Protein AF-A0A3D3ZPS5-F1 (afdb_monomer_lite)

Sequence (98 aa):
MSHSTDYMITCPCGMVFHSKIYEYVNTRQDPQLRYTVLAGLLNISTCPNCGRRAAHPRHFIYSDPEHSLLVYVDPSSDISEEARQLTLDKLRSVHQEV

Foldseek 3Di:
DWDWDWDWDQDPVRDTDIDTATAEAECVVVVVVVVCVVVVNHQWDARPPPRDIDHDQDWHWYDDVVVPDIDTDGSDPPQPPVNVVVVVVVVVVVVPPD

Radius of gyration: 16.36 Å; chains: 1; bounding box: 35×20×46 Å

Secondary structure (DSSP, 8-state):
--EEEEEEEE-TTS-EEEEEEEEEEETTT-THHHHHHHTT-TTEEE-TTT--EEE----EEEEETTTTEEEEE---S---HHHHHHHHHHHHHHHS--

Structure (mmCIF, N/CA/C/O backbone):
data_AF-A0A3D3ZPS5-F1
#
_entry.id   AF-A0A3D3ZPS5-F1
#
loop_
_atom_site.group_PDB
_atom_site.id
_atom_site.type_symbol
_atom_site.label_atom_id
_atom_site.label_alt_id
_atom_site.label_comp_id
_atom_site.label_asym_id
_atom_site.label_entity_id
_atom_site.label_seq_id
_atom_site.pdbx_PDB_ins_code
_atom_site.Cartn_x
_atom_site.Cartn_y
_atom_site.Cartn_z
_atom_site.occupancy
_atom_site.B_iso_or_equiv
_atom_site.auth_seq_id
_atom_site.auth_comp_id
_atom_site.auth_asym_id
_atom_site.auth_atom_id
_atom_site.pdbx_PDB_model_num
ATOM 1 N N . MET A 1 1 ? -11.935 9.752 -1.924 1.00 89.62 1 MET A N 1
ATOM 2 C CA . MET A 1 1 ? -11.407 8.728 -2.842 1.00 89.62 1 MET A CA 1
ATOM 3 C C . MET A 1 1 ? -10.069 8.305 -2.278 1.00 89.62 1 MET A C 1
ATOM 5 O O . MET A 1 1 ? -9.511 9.067 -1.490 1.00 89.62 1 MET A O 1
ATOM 9 N N . SER A 1 2 ? -9.575 7.119 -2.602 1.00 96.38 2 SER A N 1
ATOM 10 C CA . SER A 1 2 ? -8.223 6.713 -2.214 1.00 96.38 2 SER A CA 1
ATOM 11 C C . SER A 1 2 ? -7.186 7.650 -2.840 1.00 96.38 2 SER A C 1
ATOM 13 O O . SER A 1 2 ? -7.401 8.176 -3.934 1.00 96.38 2 SER A O 1
ATOM 15 N N . HIS A 1 3 ? -6.080 7.882 -2.135 1.00 97.25 3 HIS A N 1
ATOM 16 C CA . HIS A 1 3 ? -4.977 8.711 -2.612 1.00 97.25 3 HIS A CA 1
ATOM 17 C C . HIS A 1 3 ? -3.797 7.830 -3.002 1.00 97.25 3 HIS A C 1
ATOM 19 O O . HIS A 1 3 ? -3.350 6.981 -2.222 1.00 97.25 3 HIS A O 1
ATOM 25 N N . SER A 1 4 ? -3.285 8.061 -4.205 1.00 97.00 4 SER A N 1
ATOM 26 C CA . SER A 1 4 ? -2.108 7.386 -4.728 1.00 97.00 4 SER A CA 1
ATOM 27 C C . SER A 1 4 ? -1.280 8.336 -5.569 1.00 97.00 4 SER A C 1
ATOM 29 O O . SER A 1 4 ? -1.842 9.120 -6.334 1.00 97.00 4 SER A O 1
ATOM 31 N N . THR A 1 5 ? 0.030 8.157 -5.519 1.00 97.06 5 THR A N 1
ATOM 32 C CA . THR A 1 5 ? 0.980 8.801 -6.421 1.00 97.06 5 THR A CA 1
ATOM 33 C C . THR A 1 5 ? 1.431 7.784 -7.465 1.00 97.06 5 THR A C 1
ATOM 35 O O . THR A 1 5 ? 1.642 6.610 -7.148 1.00 97.06 5 THR A O 1
ATOM 38 N N . ASP A 1 6 ? 1.545 8.209 -8.721 1.00 97.25 6 ASP A N 1
ATOM 39 C CA . ASP A 1 6 ? 2.092 7.368 -9.782 1.00 97.25 6 ASP A CA 1
ATOM 40 C C . ASP A 1 6 ? 3.620 7.479 -9.805 1.00 97.25 6 ASP A C 1
ATOM 42 O O . ASP A 1 6 ? 4.170 8.579 -9.873 1.00 97.25 6 ASP A O 1
ATOM 46 N N . TYR A 1 7 ? 4.305 6.341 -9.724 1.00 95.88 7 TYR A N 1
ATOM 47 C CA . TYR A 1 7 ? 5.761 6.269 -9.701 1.00 95.88 7 TYR A CA 1
ATOM 48 C C . TYR A 1 7 ? 6.285 5.564 -10.943 1.00 95.88 7 TYR A C 1
ATOM 50 O O . TYR A 1 7 ? 5.811 4.492 -11.317 1.00 95.88 7 TYR A O 1
ATOM 58 N N . MET A 1 8 ? 7.337 6.132 -11.528 1.00 97.62 8 MET A N 1
ATOM 59 C CA . MET A 1 8 ? 8.131 5.461 -12.548 1.00 97.62 8 MET A CA 1
ATOM 60 C C . MET A 1 8 ? 9.112 4.494 -11.873 1.00 97.62 8 MET A C 1
ATOM 62 O O . MET A 1 8 ? 9.955 4.902 -11.073 1.00 97.62 8 MET A O 1
ATOM 66 N N . ILE A 1 9 ? 8.996 3.208 -12.193 1.00 96.56 9 ILE A N 1
ATOM 67 C CA . ILE A 1 9 ? 9.787 2.118 -11.624 1.00 96.56 9 ILE A CA 1
ATOM 68 C C . ILE A 1 9 ? 10.680 1.529 -12.705 1.00 96.56 9 ILE A C 1
ATOM 70 O O . ILE A 1 9 ? 10.207 1.149 -13.775 1.00 96.56 9 ILE A O 1
ATOM 74 N N . THR A 1 10 ? 11.959 1.362 -12.378 1.00 97.69 10 THR A N 1
ATOM 75 C CA . THR A 1 10 ? 12.910 0.613 -13.202 1.00 97.69 10 THR A CA 1
ATOM 76 C C . THR A 1 10 ? 13.091 -0.787 -12.629 1.00 97.69 10 THR A C 1
ATOM 78 O O . THR A 1 10 ? 13.588 -0.968 -11.517 1.00 97.69 10 THR A O 1
ATOM 81 N N . CYS A 1 11 ? 12.687 -1.803 -13.388 1.00 97.75 11 CYS A N 1
ATOM 82 C CA . CYS A 1 11 ? 12.929 -3.196 -13.038 1.00 97.75 11 CYS A CA 1
ATOM 83 C C . CYS A 1 11 ? 14.405 -3.565 -13.273 1.00 97.75 11 CYS A C 1
ATOM 85 O O . CYS A 1 11 ? 14.972 -3.131 -14.275 1.00 97.75 11 CYS A O 1
ATOM 87 N N . PRO A 1 12 ? 15.008 -4.471 -12.478 1.00 97.56 12 PRO A N 1
ATOM 88 C CA . PRO A 1 12 ? 16.342 -5.011 -12.761 1.00 97.56 12 PRO A CA 1
ATOM 89 C C . PRO A 1 12 ? 16.518 -5.665 -14.144 1.00 97.56 12 PRO A C 1
ATOM 91 O O . PRO A 1 12 ? 17.644 -5.831 -14.592 1.00 97.56 12 PRO A O 1
ATOM 94 N N . CYS A 1 13 ? 15.431 -6.034 -14.839 1.00 97.75 13 CYS A N 1
ATOM 95 C CA . CYS A 1 13 ? 15.498 -6.511 -16.228 1.00 97.75 13 CYS A CA 1
ATOM 96 C C . CYS A 1 13 ? 15.618 -5.387 -17.278 1.00 97.75 13 CYS A C 1
ATOM 98 O O . CYS A 1 13 ? 15.644 -5.678 -18.469 1.00 97.75 13 CYS A O 1
ATOM 100 N N . GLY A 1 14 ? 15.636 -4.118 -16.855 1.00 97.62 14 GLY A N 1
ATOM 101 C CA . GLY A 1 14 ? 15.712 -2.934 -17.716 1.00 97.62 14 GLY A CA 1
ATOM 102 C C . GLY A 1 14 ? 14.361 -2.313 -18.084 1.00 97.62 14 GLY A C 1
ATOM 103 O O . GLY A 1 14 ? 14.331 -1.175 -18.540 1.00 97.62 14 GLY A O 1
ATOM 104 N N . MET A 1 15 ? 13.237 -3.006 -17.859 1.00 98.12 15 MET A N 1
ATOM 105 C CA . MET A 1 15 ? 11.904 -2.456 -18.144 1.00 98.12 15 MET A CA 1
ATOM 106 C C . MET A 1 15 ? 11.571 -1.289 -17.208 1.00 98.12 15 MET A C 1
ATOM 108 O O . MET A 1 15 ? 11.612 -1.451 -15.986 1.00 98.12 15 MET A O 1
ATOM 112 N N . VAL A 1 16 ? 11.164 -0.159 -17.785 1.00 98.06 16 VAL A N 1
ATOM 113 C CA . VAL A 1 16 ? 10.648 1.011 -17.063 1.00 98.06 16 VAL A CA 1
ATOM 114 C C . VAL A 1 16 ? 9.132 1.056 -17.220 1.00 98.06 16 VAL A C 1
ATOM 116 O O . VAL A 1 16 ? 8.618 0.913 -18.328 1.00 98.06 16 VAL A O 1
ATOM 119 N N . PHE A 1 17 ? 8.403 1.206 -16.118 1.00 97.88 17 PHE A N 1
ATOM 120 C CA . PHE A 1 17 ? 6.941 1.214 -16.129 1.00 97.88 17 PHE A CA 1
ATOM 121 C C . PHE A 1 17 ? 6.371 2.039 -14.974 1.00 97.88 17 PHE A C 1
ATOM 123 O O . PHE A 1 17 ? 7.051 2.297 -13.985 1.00 97.88 17 PHE A O 1
ATOM 130 N N . HIS A 1 18 ? 5.112 2.447 -15.112 1.00 97.56 18 HIS A N 1
ATOM 131 C CA . HIS A 1 18 ? 4.383 3.211 -14.103 1.00 97.56 18 HIS A CA 1
ATOM 132 C C . HIS A 1 18 ? 3.634 2.289 -13.137 1.00 97.56 18 HIS A C 1
ATOM 134 O O . HIS A 1 18 ? 3.097 1.254 -13.544 1.00 97.56 18 HIS A O 1
ATOM 140 N N . SER A 1 19 ? 3.590 2.657 -11.858 1.00 96.69 19 SER A N 1
ATOM 141 C CA . SER A 1 19 ? 2.815 1.960 -10.833 1.00 96.69 19 SER A CA 1
ATOM 142 C C . SER A 1 19 ? 2.246 2.947 -9.826 1.00 96.69 19 SER A C 1
ATOM 144 O O . SER A 1 19 ? 2.967 3.769 -9.259 1.00 96.69 19 SER A O 1
ATOM 146 N N . L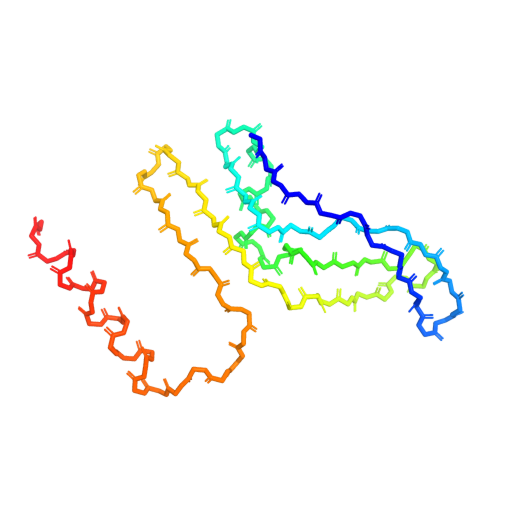YS A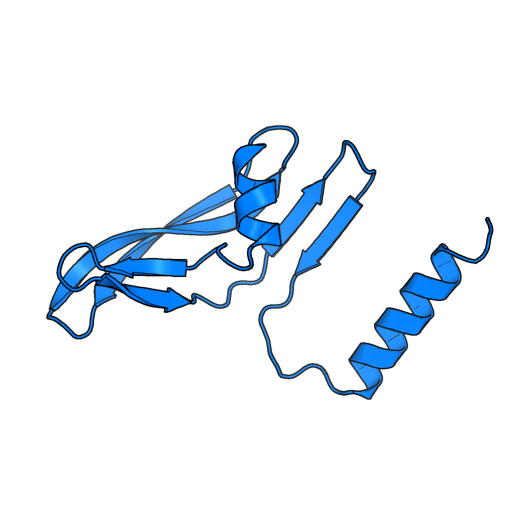 1 20 ? 0.961 2.775 -9.512 1.00 96.19 20 LYS A N 1
ATOM 147 C CA . LYS A 1 20 ? 0.299 3.511 -8.435 1.00 96.19 20 LYS A CA 1
ATOM 148 C C . LYS A 1 20 ? 0.769 3.003 -7.082 1.00 96.19 20 LYS A C 1
ATOM 150 O O . LYS A 1 20 ? 0.736 1.799 -6.828 1.00 96.19 20 LYS A O 1
ATOM 155 N N . ILE A 1 21 ? 1.151 3.932 -6.220 1.00 96.44 21 ILE A N 1
ATOM 156 C CA . ILE A 1 21 ? 1.531 3.676 -4.837 1.00 96.44 21 ILE A CA 1
ATOM 157 C C . ILE A 1 21 ? 0.601 4.489 -3.940 1.00 96.44 21 ILE A C 1
ATOM 159 O O . ILE A 1 21 ? 0.493 5.706 -4.079 1.00 96.44 21 ILE A O 1
ATOM 163 N N . TYR A 1 22 ? -0.117 3.799 -3.065 1.00 97.38 22 TYR A N 1
ATOM 164 C CA . TYR A 1 22 ? -1.179 4.333 -2.226 1.00 97.38 22 TYR A CA 1
ATOM 165 C C . TYR A 1 22 ? -0.647 4.812 -0.877 1.00 97.38 22 TYR A C 1
ATOM 167 O O . TYR A 1 22 ? 0.115 4.104 -0.217 1.00 97.38 22 TYR A O 1
ATOM 175 N N . GLU A 1 23 ? -1.124 5.983 -0.463 1.00 96.06 23 GLU A N 1
ATOM 176 C CA . GLU A 1 23 ? -0.869 6.611 0.846 1.00 96.06 23 GLU A CA 1
ATOM 177 C C . GLU A 1 23 ? -2.161 6.714 1.674 1.00 96.06 23 GLU A C 1
ATOM 179 O O . GLU A 1 23 ? -2.133 6.847 2.896 1.00 96.06 23 GLU A O 1
ATOM 184 N N . TYR A 1 24 ? -3.317 6.610 1.016 1.00 97.44 24 TYR A N 1
ATOM 185 C CA . TYR A 1 24 ? -4.619 6.534 1.663 1.00 97.44 24 TYR A CA 1
ATOM 186 C C . TYR A 1 24 ? -5.533 5.586 0.894 1.00 97.44 24 TYR A C 1
ATOM 188 O O . TYR A 1 24 ? -5.709 5.727 -0.316 1.00 97.44 24 TYR A O 1
ATOM 196 N N . VAL A 1 25 ? -6.149 4.650 1.607 1.00 97.62 25 VAL A N 1
ATOM 197 C CA . VAL A 1 25 ? -7.163 3.735 1.086 1.00 97.62 25 VAL A CA 1
ATOM 198 C C . VAL A 1 25 ? -8.491 4.059 1.753 1.00 97.62 25 VAL A C 1
ATOM 200 O O . VAL A 1 25 ? -8.592 4.063 2.977 1.00 97.62 25 VAL A O 1
ATOM 203 N N . ASN A 1 26 ? -9.520 4.306 0.948 1.00 97.44 26 ASN A N 1
ATOM 204 C CA . ASN A 1 26 ? -10.891 4.483 1.410 1.00 97.44 26 ASN A CA 1
ATOM 205 C C . ASN A 1 26 ? -11.763 3.381 0.810 1.00 97.44 26 ASN A C 1
ATOM 207 O O . ASN A 1 26 ? -12.141 3.462 -0.357 1.00 97.44 26 ASN A O 1
ATOM 211 N N . THR A 1 27 ? -12.113 2.364 1.595 1.00 96.88 27 THR A N 1
ATOM 212 C CA . THR A 1 27 ? -12.842 1.196 1.069 1.00 96.88 27 THR A CA 1
ATOM 213 C C . THR A 1 27 ? -14.295 1.491 0.718 1.00 96.88 27 THR A C 1
ATOM 215 O O . THR A 1 27 ? -14.873 0.783 -0.101 1.00 96.88 27 THR A O 1
ATOM 218 N N . ARG A 1 28 ? -14.888 2.559 1.267 1.00 96.38 28 ARG A N 1
ATOM 219 C CA . ARG A 1 28 ? -16.234 2.996 0.869 1.00 96.38 28 ARG A CA 1
ATOM 220 C C . ARG A 1 28 ? -16.243 3.518 -0.568 1.00 96.38 28 ARG A C 1
ATOM 222 O O . ARG A 1 28 ? -17.223 3.321 -1.276 1.00 96.38 28 ARG A O 1
ATOM 229 N N . GLN A 1 29 ? -15.183 4.211 -0.981 1.00 97.06 29 GLN A N 1
ATOM 230 C CA . GLN A 1 29 ? -15.084 4.790 -2.325 1.00 97.06 29 GLN A CA 1
ATOM 231 C C . GLN A 1 29 ? -14.400 3.851 -3.320 1.00 97.06 29 GLN A C 1
ATOM 233 O O . GLN A 1 29 ? -14.786 3.823 -4.483 1.00 97.06 29 GLN A O 1
ATOM 238 N N . ASP A 1 30 ? -13.446 3.040 -2.856 1.00 97.44 30 ASP A N 1
ATOM 239 C CA . ASP A 1 30 ? -12.691 2.089 -3.672 1.00 97.44 30 ASP A CA 1
ATOM 240 C C . ASP A 1 30 ? -12.734 0.674 -3.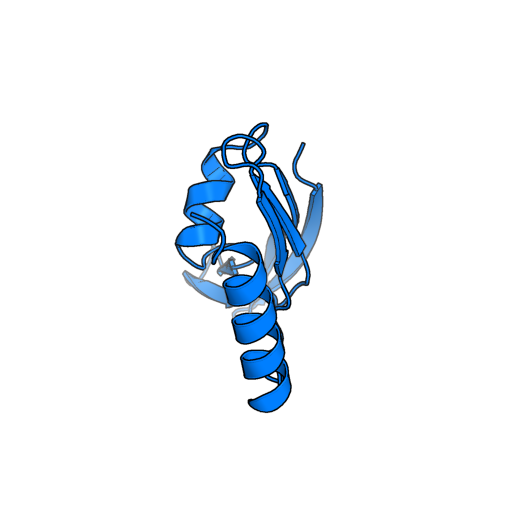049 1.00 97.44 30 ASP A C 1
ATOM 242 O O . ASP A 1 30 ? -11.727 0.193 -2.516 1.00 97.44 30 ASP A O 1
ATOM 246 N N . PRO A 1 31 ? -13.879 -0.039 -3.109 1.00 95.12 31 PRO A N 1
ATOM 247 C CA . PRO A 1 31 ? -14.071 -1.306 -2.389 1.00 95.12 31 PRO A CA 1
ATOM 248 C C . PRO A 1 31 ? -13.085 -2.408 -2.778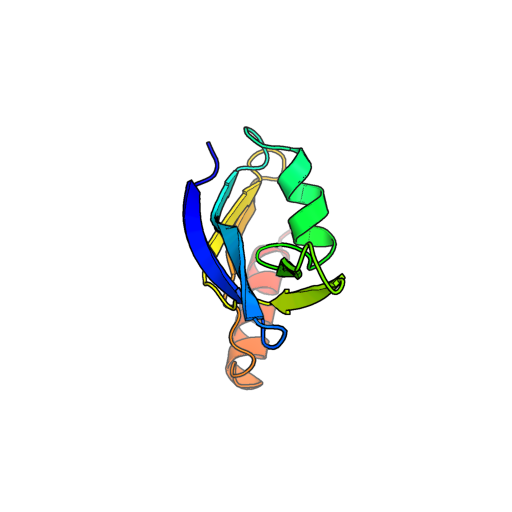 1.00 95.12 31 PRO A C 1
ATOM 250 O O . PRO A 1 31 ? -12.729 -3.249 -1.957 1.00 95.12 31 PRO A O 1
ATOM 253 N N . GLN A 1 32 ? -12.595 -2.390 -4.019 1.00 95.00 32 GLN A N 1
ATOM 254 C CA . GLN A 1 32 ? -11.625 -3.374 -4.508 1.00 95.00 32 GLN A CA 1
ATOM 255 C C . GLN A 1 32 ? -10.297 -3.313 -3.741 1.00 95.00 32 GLN A C 1
ATOM 257 O O . GLN A 1 32 ? -9.643 -4.338 -3.551 1.00 95.00 32 GLN A O 1
ATOM 262 N N . LEU A 1 33 ? -9.916 -2.134 -3.233 1.00 95.94 33 LEU A N 1
ATOM 263 C CA . LEU A 1 33 ? -8.680 -1.973 -2.470 1.00 95.94 33 LEU A CA 1
ATOM 264 C C . LEU A 1 33 ? -8.738 -2.654 -1.099 1.00 95.94 33 LEU A C 1
ATOM 266 O O . LEU A 1 33 ? -7.683 -2.995 -0.571 1.00 95.94 33 LEU A O 1
ATOM 270 N N . ARG A 1 34 ? -9.933 -2.933 -0.554 1.00 94.12 34 ARG A N 1
ATOM 271 C CA . ARG A 1 34 ? -10.090 -3.741 0.667 1.00 94.12 34 ARG A CA 1
ATOM 272 C C . ARG A 1 34 ? -9.433 -5.106 0.497 1.00 94.12 34 ARG A C 1
ATOM 274 O O . ARG A 1 34 ? -8.584 -5.487 1.296 1.00 94.12 34 ARG A O 1
ATOM 281 N N . TYR A 1 35 ? -9.783 -5.819 -0.571 1.00 93.31 35 TYR A N 1
ATOM 282 C CA . TYR A 1 35 ? -9.237 -7.149 -0.840 1.00 93.31 35 TYR A CA 1
ATOM 283 C C . TYR A 1 35 ? -7.733 -7.097 -1.120 1.00 93.31 35 TYR A C 1
ATOM 285 O O . TYR A 1 35 ? -6.992 -7.943 -0.629 1.00 93.31 35 TYR A O 1
ATOM 293 N N . THR A 1 36 ? -7.264 -6.067 -1.829 1.00 93.88 36 THR A N 1
ATOM 294 C CA . THR A 1 36 ? -5.833 -5.853 -2.092 1.00 93.88 36 THR A CA 1
ATOM 295 C C . THR A 1 36 ? -5.028 -5.638 -0.807 1.00 93.88 36 THR A C 1
ATOM 297 O O . THR A 1 36 ? -3.949 -6.213 -0.660 1.00 93.88 36 THR A O 1
ATOM 300 N N . VAL A 1 37 ? -5.549 -4.844 0.135 1.00 92.75 37 VAL A N 1
ATOM 301 C CA . VAL A 1 37 ? -4.927 -4.625 1.451 1.00 92.75 37 VAL A CA 1
ATOM 302 C C . VAL A 1 37 ? -4.904 -5.921 2.256 1.00 92.75 37 VAL A C 1
ATOM 304 O O . VAL A 1 37 ? -3.842 -6.325 2.719 1.00 92.75 37 VAL A O 1
ATOM 307 N N . LEU A 1 38 ? -6.046 -6.606 2.372 1.00 88.88 38 LEU A N 1
ATOM 308 C CA . LEU A 1 38 ? -6.167 -7.838 3.161 1.00 88.88 38 LEU A CA 1
ATOM 309 C C . LEU A 1 38 ? -5.317 -8.991 2.609 1.00 88.88 38 LEU A C 1
ATOM 311 O O . LEU A 1 38 ? -4.831 -9.816 3.376 1.00 88.88 38 LEU A O 1
ATOM 315 N N . ALA A 1 39 ? -5.097 -9.033 1.295 1.00 90.44 39 ALA A N 1
ATOM 316 C CA . ALA A 1 39 ? -4.213 -10.005 0.660 1.00 90.44 39 ALA A CA 1
ATOM 317 C C . ALA A 1 39 ? -2.714 -9.673 0.819 1.00 90.44 39 ALA A C 1
ATOM 319 O O . ALA A 1 39 ? -1.871 -10.428 0.334 1.00 90.44 39 ALA A O 1
ATOM 320 N N . GLY A 1 40 ? -2.361 -8.538 1.438 1.00 88.81 40 GLY A N 1
ATOM 321 C CA . GLY A 1 40 ? -0.975 -8.070 1.533 1.00 88.81 40 GLY A CA 1
ATOM 322 C C . GLY A 1 40 ? -0.382 -7.680 0.176 1.00 88.81 40 GLY A C 1
ATOM 323 O O . GLY A 1 40 ? 0.822 -7.803 -0.033 1.00 88.81 40 GLY A O 1
ATOM 324 N N . LEU A 1 41 ? -1.227 -7.265 -0.774 1.00 92.19 41 LEU A N 1
ATOM 325 C CA . LEU A 1 41 ? -0.837 -6.955 -2.153 1.00 92.19 41 LEU A CA 1
ATOM 326 C C . LEU A 1 41 ? -0.800 -5.454 -2.459 1.00 92.19 41 LEU A C 1
ATOM 328 O O . LEU A 1 41 ? -0.409 -5.068 -3.563 1.00 92.19 41 LEU A O 1
ATOM 332 N N . LEU A 1 42 ? -1.196 -4.602 -1.509 1.00 94.69 42 LEU A N 1
ATOM 333 C CA . LEU A 1 42 ? -1.118 -3.155 -1.688 1.00 94.69 42 LEU A CA 1
ATOM 334 C C . LEU A 1 42 ? 0.344 -2.730 -1.869 1.00 94.69 42 LEU A C 1
ATOM 336 O O . LEU A 1 42 ? 1.240 -3.252 -1.210 1.00 94.69 42 LEU A O 1
ATOM 340 N N . ASN A 1 43 ? 0.575 -1.768 -2.764 1.00 95.62 43 ASN A N 1
ATOM 341 C CA . ASN A 1 43 ? 1.902 -1.223 -3.049 1.00 95.62 43 ASN A CA 1
ATOM 342 C C . ASN A 1 43 ? 2.910 -2.291 -3.510 1.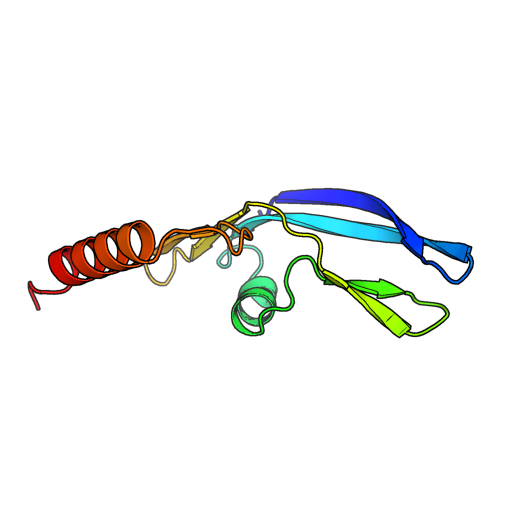00 95.62 43 ASN A C 1
ATOM 344 O O . ASN A 1 43 ? 4.116 -2.141 -3.326 1.00 95.62 43 ASN A O 1
ATOM 348 N N . ILE A 1 44 ? 2.426 -3.353 -4.165 1.00 95.38 44 ILE A N 1
ATOM 349 C CA . ILE A 1 44 ? 3.259 -4.308 -4.898 1.00 95.38 44 ILE A CA 1
ATOM 350 C C . ILE A 1 44 ? 3.166 -4.014 -6.391 1.00 95.38 44 ILE A C 1
ATOM 352 O O . ILE A 1 44 ? 2.117 -4.161 -7.014 1.00 95.38 44 ILE A O 1
ATOM 356 N N . SER A 1 45 ? 4.300 -3.662 -6.985 1.00 95.94 45 SER A N 1
ATOM 357 C CA . SER A 1 45 ? 4.431 -3.548 -8.437 1.00 95.94 45 SER A CA 1
ATOM 358 C C . SER A 1 45 ? 4.802 -4.898 -9.053 1.00 95.94 45 SER A C 1
ATOM 360 O O . SER A 1 45 ? 5.579 -5.653 -8.463 1.00 95.94 45 SER A O 1
ATOM 362 N N . THR A 1 46 ? 4.282 -5.190 -10.246 1.00 97.00 46 THR A N 1
ATOM 363 C CA . THR A 1 46 ? 4.660 -6.371 -11.038 1.00 97.00 46 THR A CA 1
ATOM 364 C C . THR A 1 46 ? 5.204 -5.907 -12.378 1.00 97.00 46 THR A C 1
ATOM 366 O O . THR A 1 46 ? 4.521 -5.195 -13.109 1.00 97.00 46 THR A O 1
ATOM 369 N N . CYS A 1 47 ? 6.436 -6.294 -12.704 1.00 97.81 47 CYS A N 1
ATOM 370 C CA . CYS A 1 47 ? 7.042 -5.940 -13.979 1.00 97.81 47 CYS A CA 1
ATOM 371 C C . CYS A 1 47 ? 6.274 -6.608 -15.133 1.00 97.81 47 CYS A C 1
ATOM 373 O O . CYS A 1 47 ? 6.185 -7.838 -15.148 1.00 97.81 47 CYS A O 1
ATOM 375 N N . PRO A 1 48 ? 5.792 -5.846 -16.131 1.00 97.69 48 PRO A N 1
ATOM 376 C CA . PRO A 1 48 ? 5.034 -6.410 -17.250 1.00 97.69 48 PRO A CA 1
ATOM 377 C C . PRO A 1 48 ? 5.898 -7.247 -18.205 1.00 97.69 48 PRO A C 1
ATOM 379 O O . PRO A 1 48 ? 5.362 -8.035 -18.972 1.00 97.69 48 PRO A O 1
ATOM 382 N N . ASN A 1 49 ? 7.226 -7.090 -18.161 1.00 98.06 49 ASN A N 1
ATOM 383 C CA . ASN A 1 49 ? 8.149 -7.809 -19.038 1.00 98.06 49 ASN A CA 1
ATOM 384 C C . ASN A 1 49 ? 8.578 -9.171 -18.466 1.00 98.06 49 ASN A C 1
ATOM 386 O O . ASN A 1 49 ? 8.548 -10.176 -19.163 1.00 98.06 49 ASN A O 1
ATOM 390 N N . CYS A 1 50 ? 8.992 -9.220 -17.195 1.00 97.88 50 CYS A N 1
ATOM 391 C CA . CYS A 1 50 ? 9.566 -10.435 -16.595 1.00 97.88 50 CYS A CA 1
ATOM 392 C C . CYS A 1 50 ? 8.761 -11.007 -15.419 1.00 97.88 50 CYS A C 1
ATOM 394 O O . CYS A 1 50 ? 9.194 -11.976 -14.801 1.00 97.88 50 CYS A O 1
ATOM 396 N N . GLY A 1 51 ? 7.635 -10.389 -15.048 1.00 97.62 51 GLY A N 1
ATOM 397 C CA . GLY A 1 51 ? 6.777 -10.845 -13.949 1.00 97.62 51 GLY A CA 1
ATOM 398 C C . GLY A 1 51 ? 7.350 -10.641 -12.542 1.00 97.62 51 GLY A C 1
ATOM 399 O O . GLY A 1 51 ? 6.707 -11.008 -11.560 1.00 97.62 51 GLY A O 1
ATOM 400 N N . ARG A 1 52 ? 8.545 -10.045 -12.402 1.00 97.38 52 ARG A N 1
ATOM 401 C CA . ARG A 1 52 ? 9.148 -9.777 -11.088 1.00 97.38 52 ARG A CA 1
ATOM 402 C C . ARG A 1 52 ? 8.253 -8.855 -10.264 1.00 97.38 52 ARG A C 1
ATOM 404 O O . ARG A 1 52 ? 7.849 -7.794 -10.737 1.00 97.38 52 ARG A O 1
ATOM 411 N N . ARG A 1 53 ? 8.013 -9.244 -9.012 1.00 96.25 53 ARG A N 1
ATOM 412 C CA . ARG A 1 53 ? 7.247 -8.471 -8.033 1.00 96.25 53 ARG A CA 1
ATOM 413 C C . ARG A 1 53 ? 8.186 -7.717 -7.099 1.00 96.25 53 ARG A C 1
ATOM 415 O O . ARG A 1 53 ? 9.199 -8.270 -6.675 1.00 96.25 53 ARG A O 1
ATOM 422 N N . ALA A 1 54 ? 7.844 -6.475 -6.787 1.00 94.25 54 ALA A N 1
ATOM 423 C CA . ALA A 1 54 ? 8.562 -5.649 -5.824 1.00 94.25 54 ALA A CA 1
ATOM 424 C C . ALA A 1 54 ? 7.560 -4.932 -4.920 1.00 94.25 54 ALA A C 1
ATOM 426 O O . ALA A 1 54 ? 6.657 -4.256 -5.422 1.00 94.25 54 ALA A O 1
ATOM 427 N N . ALA A 1 55 ? 7.721 -5.117 -3.610 1.00 92.62 55 ALA A N 1
ATOM 428 C CA . ALA A 1 55 ? 6.975 -4.386 -2.599 1.00 92.62 55 ALA A CA 1
ATOM 429 C C . ALA A 1 55 ? 7.596 -3.002 -2.397 1.00 92.62 55 ALA A C 1
ATOM 431 O O . ALA A 1 55 ? 8.819 -2.866 -2.345 1.00 92.62 55 ALA A O 1
ATOM 432 N N . HIS A 1 56 ? 6.743 -1.993 -2.260 1.00 93.19 56 HIS A N 1
ATOM 433 C CA . HIS A 1 56 ? 7.128 -0.614 -1.994 1.00 93.19 56 HIS A CA 1
ATOM 434 C C . HIS A 1 56 ? 6.657 -0.253 -0.590 1.00 93.19 56 HIS A C 1
ATOM 436 O O . HIS A 1 56 ? 5.480 0.079 -0.422 1.00 93.19 56 HIS A O 1
ATOM 442 N N . PRO A 1 57 ? 7.531 -0.347 0.428 1.00 87.38 57 PRO A N 1
ATOM 443 C CA . PRO A 1 57 ? 7.156 -0.037 1.798 1.00 87.38 57 PRO A CA 1
ATOM 444 C C . PRO A 1 57 ? 6.810 1.451 1.890 1.00 87.38 57 PRO A C 1
ATOM 446 O O . PRO A 1 57 ? 7.678 2.324 1.893 1.00 87.38 57 PRO A O 1
ATOM 449 N N . ARG A 1 58 ? 5.511 1.744 1.916 1.00 91.19 58 ARG A N 1
ATOM 450 C CA . ARG A 1 58 ? 4.963 3.081 2.127 1.00 91.19 58 ARG A CA 1
ATOM 451 C C . ARG A 1 58 ? 3.981 3.044 3.275 1.00 91.19 58 ARG A C 1
ATOM 453 O O . ARG A 1 58 ? 3.118 2.173 3.312 1.00 91.19 58 ARG A O 1
ATOM 460 N N . HIS A 1 59 ? 4.133 4.003 4.178 1.00 91.88 59 HIS A N 1
ATOM 461 C CA . HIS A 1 59 ? 3.121 4.295 5.175 1.00 91.88 59 HIS A CA 1
ATOM 462 C C . HIS A 1 59 ? 1.830 4.673 4.463 1.00 91.88 59 HIS A C 1
ATOM 464 O O . HIS A 1 59 ? 1.857 5.438 3.495 1.00 91.88 59 HIS A O 1
ATOM 470 N N . PHE A 1 60 ? 0.711 4.139 4.933 1.00 94.94 60 PHE A N 1
ATOM 471 C CA . PHE A 1 60 ? -0.588 4.529 4.412 1.00 94.94 60 PHE A CA 1
ATOM 472 C C . PHE A 1 60 ? -1.658 4.479 5.491 1.00 94.94 60 PHE A C 1
ATOM 474 O O . PHE A 1 60 ? -1.549 3.754 6.479 1.00 94.94 60 PHE A O 1
ATOM 481 N N . ILE A 1 61 ? -2.715 5.254 5.286 1.00 96.25 61 ILE A N 1
ATOM 482 C CA . ILE A 1 61 ? -3.909 5.210 6.124 1.00 96.25 61 ILE A CA 1
ATOM 483 C C . ILE A 1 61 ? -4.947 4.324 5.438 1.00 96.25 61 ILE A C 1
ATOM 485 O O . ILE A 1 61 ? -5.330 4.569 4.296 1.00 96.25 61 ILE A O 1
ATOM 489 N N . TYR A 1 62 ? -5.435 3.314 6.144 1.00 96.19 62 TYR A N 1
ATOM 490 C CA . TYR A 1 62 ? -6.571 2.499 5.741 1.00 96.19 62 TYR A CA 1
ATOM 491 C C . TYR A 1 62 ? -7.825 2.989 6.463 1.00 96.19 62 TYR A C 1
ATOM 493 O O . TYR A 1 62 ? -7.900 2.970 7.690 1.00 96.19 62 TYR A O 1
ATOM 501 N N . SER A 1 63 ? -8.816 3.436 5.702 1.00 96.44 63 SER A N 1
ATOM 502 C CA . SER A 1 63 ? -10.126 3.826 6.207 1.00 96.44 63 SER A CA 1
ATOM 503 C C . SER A 1 63 ? -11.172 2.847 5.705 1.00 96.44 63 SER A C 1
ATOM 505 O O . SER A 1 63 ? -11.389 2.719 4.496 1.00 96.44 63 SER A O 1
ATOM 507 N N . ASP A 1 64 ? -11.855 2.216 6.658 1.00 95.88 64 ASP A N 1
ATOM 508 C CA . ASP A 1 64 ? -13.015 1.367 6.421 1.00 95.88 64 ASP A CA 1
ATOM 509 C C . ASP A 1 64 ? -14.202 1.863 7.248 1.00 95.88 64 ASP A C 1
ATOM 511 O O . ASP A 1 64 ? -14.457 1.401 8.365 1.00 95.88 64 ASP A O 1
ATOM 515 N N . PRO A 1 65 ? -14.925 2.860 6.713 1.00 94.12 65 PRO A N 1
ATOM 516 C CA . PRO A 1 65 ? -16.042 3.468 7.413 1.00 94.12 65 PRO A CA 1
ATOM 517 C C . PRO A 1 65 ? -17.255 2.550 7.611 1.00 94.12 65 PRO A C 1
ATOM 519 O O . PRO A 1 65 ? -18.132 2.902 8.391 1.00 94.12 65 PRO A O 1
ATOM 522 N N . GLU A 1 66 ? -17.367 1.445 6.867 1.00 93.62 66 GLU A N 1
ATOM 523 C CA . GLU A 1 66 ? -18.440 0.455 7.063 1.00 93.62 66 GLU A CA 1
ATOM 524 C C . GLU A 1 66 ? -18.248 -0.293 8.389 1.00 93.62 66 GLU A C 1
ATOM 526 O O . GLU A 1 66 ? -19.219 -0.592 9.076 1.00 93.62 66 GLU A O 1
ATOM 531 N N . HIS A 1 67 ? -16.991 -0.503 8.787 1.00 91.00 67 HIS A N 1
ATOM 532 C CA . HIS A 1 67 ? -16.612 -1.207 10.014 1.00 91.00 67 HIS A CA 1
ATOM 533 C C . HIS A 1 67 ? -16.106 -0.255 11.111 1.00 91.00 67 HIS A C 1
ATOM 535 O O . HIS A 1 67 ? -15.564 -0.709 12.115 1.00 91.00 67 HIS A O 1
ATOM 541 N N . SER A 1 68 ? -16.264 1.062 10.932 1.00 93.62 68 SER A N 1
ATOM 542 C CA . SER A 1 68 ? -15.766 2.099 11.852 1.00 93.62 68 SER A CA 1
ATOM 543 C C . SER A 1 68 ? -14.258 2.009 12.135 1.00 93.62 68 SER A C 1
ATOM 545 O O . SER A 1 68 ? -13.811 2.279 13.249 1.00 93.62 68 SER A O 1
ATOM 547 N N . LEU A 1 69 ? -13.458 1.649 11.124 1.00 89.88 69 LEU A N 1
ATOM 548 C CA . LEU A 1 69 ? -12.008 1.493 11.253 1.00 89.88 69 LEU A CA 1
ATOM 549 C C . LEU A 1 69 ? -11.238 2.629 10.573 1.00 89.88 69 LEU A C 1
ATOM 551 O O . LEU A 1 69 ? -11.504 3.010 9.427 1.00 89.88 69 LEU A O 1
ATOM 555 N N . LEU A 1 70 ? -10.210 3.106 11.273 1.00 94.00 70 LEU A N 1
ATOM 556 C CA . LEU A 1 70 ? -9.159 3.958 10.735 1.00 94.00 70 LEU A CA 1
ATOM 557 C C . LEU A 1 70 ? -7.819 3.451 11.265 1.00 94.00 70 LEU A C 1
ATOM 559 O O . LEU A 1 70 ? -7.580 3.457 12.469 1.00 94.00 70 LEU A O 1
ATOM 563 N N . VAL A 1 71 ? -6.963 2.984 10.363 1.00 91.19 71 VAL A N 1
ATOM 564 C CA . VAL A 1 71 ? -5.706 2.317 10.703 1.00 91.19 71 VAL A CA 1
ATOM 565 C C . VAL A 1 71 ? -4.563 3.047 10.018 1.00 91.19 71 VAL A C 1
ATOM 567 O O . VAL A 1 71 ? -4.599 3.266 8.809 1.00 91.19 71 VAL A O 1
ATOM 570 N N . TYR A 1 72 ? -3.540 3.410 10.783 1.00 91.38 72 TYR A N 1
ATOM 571 C CA . TYR A 1 72 ? -2.247 3.795 10.233 1.00 91.38 72 TYR A CA 1
ATOM 572 C C . TYR A 1 72 ? -1.403 2.535 10.065 1.00 91.38 72 TYR A C 1
ATOM 574 O O . TYR A 1 72 ? -1.205 1.794 11.027 1.00 91.38 72 TYR A O 1
ATOM 582 N N . VAL A 1 73 ? -0.944 2.275 8.845 1.00 86.69 73 VAL A N 1
ATOM 583 C CA . VAL A 1 73 ? -0.131 1.105 8.526 1.00 86.69 73 VAL A CA 1
ATOM 584 C C . VAL A 1 73 ? 1.310 1.547 8.342 1.00 86.69 73 VAL A C 1
ATOM 586 O O . VAL A 1 73 ? 1.625 2.303 7.420 1.00 86.69 73 VAL A O 1
ATOM 589 N N . ASP A 1 74 ? 2.172 1.049 9.221 1.00 86.12 74 ASP A N 1
ATOM 590 C CA . ASP A 1 74 ? 3.616 1.196 9.126 1.00 86.12 74 ASP A CA 1
ATOM 591 C C . ASP A 1 74 ? 4.207 -0.039 8.421 1.00 86.12 74 ASP A C 1
ATOM 593 O O . ASP A 1 74 ? 4.012 -1.160 8.895 1.00 86.12 74 ASP A O 1
ATOM 597 N N . PRO A 1 75 ? 4.867 0.122 7.260 1.00 77.56 75 PRO A N 1
ATOM 598 C CA . PRO A 1 75 ? 5.465 -0.980 6.521 1.00 77.56 75 PRO A CA 1
ATOM 599 C C . PRO A 1 75 ? 6.834 -1.398 7.082 1.00 77.56 75 PRO A C 1
ATOM 601 O O . PRO A 1 75 ? 7.454 -2.304 6.521 1.00 77.56 75 PRO A O 1
ATOM 604 N N . SER A 1 76 ? 7.355 -0.721 8.112 1.00 75.00 76 SER A N 1
ATOM 605 C CA . SER A 1 76 ? 8.621 -1.087 8.739 1.00 75.00 76 SER A CA 1
ATOM 606 C C . SER A 1 76 ? 8.499 -2.425 9.471 1.00 75.00 76 SER A C 1
ATOM 608 O O . SER A 1 76 ? 7.529 -2.717 10.166 1.00 75.00 76 SER A O 1
ATOM 610 N N . SER A 1 77 ? 9.522 -3.263 9.314 1.00 63.34 77 SER A N 1
ATOM 611 C CA . SER A 1 77 ? 9.679 -4.507 10.072 1.00 63.34 77 SER A CA 1
ATOM 612 C C . SER A 1 77 ? 10.341 -4.284 11.435 1.00 63.34 77 SER A C 1
ATOM 614 O O . SER A 1 77 ? 10.700 -5.255 12.092 1.00 63.34 77 SER A O 1
ATOM 616 N N . ASP A 1 78 ? 10.559 -3.024 11.822 1.00 61.56 78 ASP A N 1
ATOM 617 C CA . ASP A 1 78 ? 11.427 -2.618 12.933 1.00 61.56 78 ASP A CA 1
ATOM 618 C C . ASP A 1 78 ? 10.627 -1.987 14.082 1.00 61.56 78 ASP A C 1
ATOM 620 O O . ASP A 1 78 ? 11.072 -1.075 14.775 1.00 61.56 78 ASP A O 1
ATOM 624 N N . ILE A 1 79 ? 9.397 -2.466 14.283 1.00 64.50 79 ILE A N 1
ATOM 625 C CA . ILE A 1 79 ? 8.706 -2.256 15.552 1.00 64.50 79 ILE A CA 1
ATOM 626 C C . ILE A 1 79 ? 9.329 -3.192 16.582 1.00 64.50 79 ILE A C 1
ATOM 628 O O . ILE A 1 79 ? 9.337 -4.411 16.407 1.00 64.50 79 ILE A O 1
ATOM 632 N N . SER A 1 80 ? 9.849 -2.626 17.673 1.00 74.56 80 SER A N 1
ATOM 633 C CA . SER A 1 80 ? 10.322 -3.437 18.791 1.00 74.56 80 SER A CA 1
ATOM 634 C C . SER A 1 80 ? 9.184 -4.327 19.299 1.00 74.56 80 SER A C 1
ATOM 636 O O . SER A 1 80 ? 8.010 -3.945 19.270 1.00 74.56 80 SER A O 1
ATOM 638 N N . GLU A 1 81 ? 9.520 -5.515 19.802 1.00 76.00 81 GLU A N 1
ATOM 639 C CA . GLU A 1 81 ? 8.531 -6.402 20.431 1.00 76.00 81 GLU A CA 1
ATOM 640 C C . GLU A 1 81 ? 7.742 -5.688 21.544 1.00 76.00 81 GLU A C 1
ATOM 642 O O . GLU A 1 81 ? 6.551 -5.932 21.725 1.00 76.00 81 GLU A O 1
ATOM 647 N N . GLU A 1 82 ? 8.371 -4.728 22.224 1.00 79.19 82 GLU A N 1
ATOM 648 C CA . GLU A 1 82 ? 7.730 -3.852 23.203 1.00 79.19 82 GLU A CA 1
ATOM 649 C C . GLU A 1 82 ? 6.681 -2.920 22.570 1.00 79.19 82 GLU A C 1
ATOM 651 O O . GLU A 1 82 ? 5.547 -2.867 23.044 1.00 79.19 82 GLU A O 1
ATOM 656 N N . ALA A 1 83 ? 7.000 -2.234 21.466 1.00 72.56 83 ALA A N 1
ATOM 657 C CA . ALA A 1 83 ? 6.048 -1.378 20.750 1.00 72.56 83 ALA A CA 1
ATOM 658 C C . ALA A 1 83 ? 4.865 -2.184 20.186 1.00 72.56 83 ALA A C 1
ATOM 660 O O . ALA A 1 83 ? 3.710 -1.737 20.225 1.00 72.56 83 ALA A O 1
ATOM 661 N N . ARG A 1 84 ? 5.141 -3.406 19.712 1.00 75.50 84 ARG A N 1
ATOM 662 C CA . ARG A 1 84 ? 4.116 -4.365 19.288 1.00 75.50 84 ARG A CA 1
ATOM 663 C C . ARG A 1 84 ? 3.202 -4.736 20.456 1.00 75.50 84 ARG A C 1
ATOM 665 O O . ARG A 1 84 ? 1.980 -4.699 20.306 1.00 75.50 84 ARG A O 1
ATOM 672 N N . GLN A 1 85 ? 3.775 -5.057 21.615 1.00 79.12 85 GLN A N 1
ATOM 673 C CA . GLN A 1 85 ? 3.015 -5.435 22.804 1.00 79.12 85 GLN A CA 1
ATOM 674 C C . GLN A 1 85 ? 2.165 -4.274 23.335 1.00 79.12 85 GLN A C 1
ATOM 676 O O . GLN A 1 85 ? 0.977 -4.465 23.578 1.00 79.12 85 GLN A O 1
ATOM 681 N N . LEU A 1 86 ? 2.718 -3.059 23.398 1.00 81.88 86 LEU A N 1
ATOM 682 C CA . LEU A 1 86 ? 1.983 -1.846 23.778 1.00 81.88 86 LEU A CA 1
ATOM 683 C C . LEU A 1 86 ? 0.791 -1.583 22.853 1.00 81.88 86 LEU A C 1
ATOM 685 O O . LEU A 1 86 ? -0.300 -1.245 23.314 1.00 81.88 86 LEU A O 1
ATOM 689 N N . THR A 1 87 ? 0.980 -1.775 21.545 1.00 75.75 87 THR A N 1
ATOM 690 C CA . THR A 1 87 ? -0.099 -1.637 20.560 1.00 75.75 87 THR A CA 1
ATOM 691 C C . THR A 1 87 ? -1.193 -2.680 20.793 1.00 75.75 87 THR A C 1
ATOM 693 O O . THR A 1 87 ? -2.375 -2.338 20.811 1.00 75.75 87 THR A O 1
ATOM 696 N N . LEU A 1 88 ? -0.825 -3.943 21.027 1.00 76.19 88 LEU A N 1
ATOM 697 C CA . LEU A 1 88 ? -1.782 -5.014 21.322 1.00 76.19 88 LEU A CA 1
ATOM 698 C C . LEU A 1 88 ? -2.549 -4.777 22.623 1.00 76.19 88 LEU A C 1
ATOM 700 O O . LEU A 1 88 ? -3.761 -4.986 22.661 1.00 76.19 88 LEU A O 1
ATOM 704 N N . ASP A 1 89 ? -1.871 -4.320 23.671 1.00 84.31 89 ASP A N 1
ATOM 705 C CA . ASP A 1 89 ? -2.500 -4.016 24.954 1.00 84.31 89 ASP A CA 1
ATOM 706 C C . ASP A 1 89 ? -3.463 -2.834 24.816 1.00 84.31 89 ASP A C 1
ATOM 708 O O . ASP A 1 89 ? -4.585 -2.879 25.328 1.00 84.31 89 ASP A O 1
ATOM 712 N N . LYS A 1 90 ? -3.092 -1.818 24.025 1.00 79.12 90 LYS A N 1
ATOM 713 C CA . LYS A 1 90 ? -3.985 -0.704 23.705 1.00 79.12 90 LYS A CA 1
ATOM 714 C C . LYS A 1 90 ? -5.224 -1.171 22.942 1.00 79.12 90 LYS A C 1
ATOM 716 O O . LYS A 1 90 ? -6.331 -0.810 23.334 1.00 79.12 90 LYS A O 1
ATOM 721 N N . LEU A 1 91 ? -5.067 -2.001 21.911 1.00 74.81 91 LEU A N 1
ATOM 722 C CA . LEU A 1 91 ? -6.195 -2.556 21.154 1.00 74.81 91 LEU A CA 1
ATOM 723 C C . LEU A 1 91 ? -7.121 -3.393 22.049 1.00 74.81 91 LEU A C 1
ATOM 725 O O . LEU A 1 91 ? -8.336 -3.228 21.999 1.00 74.81 91 LEU A O 1
ATOM 729 N N . ARG A 1 92 ? -6.567 -4.234 22.929 1.00 79.56 92 ARG A N 1
ATOM 730 C CA . ARG A 1 92 ? -7.351 -5.020 23.898 1.00 79.56 92 ARG A CA 1
ATOM 731 C C . ARG A 1 92 ? -8.119 -4.138 24.875 1.00 79.56 92 ARG A C 1
ATOM 733 O O . ARG A 1 92 ? -9.291 -4.402 25.105 1.00 79.56 92 ARG A O 1
ATOM 740 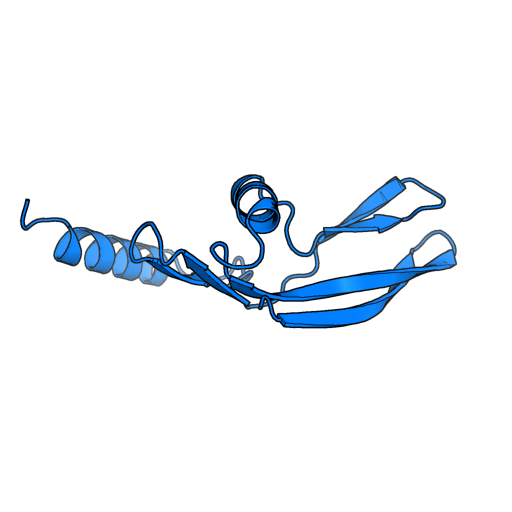N N . SER A 1 93 ? -7.500 -3.070 25.384 1.00 80.25 93 SER A N 1
ATOM 741 C CA . SER A 1 93 ? -8.167 -2.135 26.303 1.00 80.25 93 SER A CA 1
ATOM 742 C C . SER A 1 93 ? -9.384 -1.438 25.685 1.00 80.25 93 SER A C 1
ATOM 744 O O . SER A 1 93 ? -10.312 -1.084 26.400 1.00 80.25 93 SER A O 1
ATOM 746 N N . VAL A 1 94 ? -9.403 -1.274 24.358 1.00 73.75 94 VAL A N 1
ATOM 747 C CA . VAL A 1 94 ? -10.528 -0.681 23.615 1.00 73.75 94 VAL A CA 1
ATOM 748 C C . VAL A 1 94 ? -11.626 -1.713 23.316 1.00 73.75 94 VAL A C 1
ATOM 750 O O . VAL A 1 94 ? -12.772 -1.343 23.084 1.00 73.75 94 VAL A O 1
ATOM 753 N N . HIS A 1 95 ? -11.303 -3.008 23.350 1.00 60.72 95 HIS A N 1
ATOM 754 C CA . HIS A 1 95 ? -12.211 -4.104 22.997 1.00 60.72 95 HIS A CA 1
ATOM 755 C C . HIS A 1 95 ? -12.613 -5.002 24.185 1.00 60.72 95 HIS A C 1
ATOM 757 O O . HIS A 1 95 ? -13.220 -6.046 23.966 1.00 60.72 95 HIS A O 1
ATOM 763 N N . GLN A 1 96 ? -12.303 -4.613 25.429 1.00 56.03 96 GLN A N 1
ATOM 764 C CA . GLN A 1 96 ? -12.703 -5.328 26.655 1.00 56.03 96 GLN A CA 1
ATOM 765 C C . GLN A 1 96 ? -13.928 -4.732 27.378 1.00 56.03 96 GLN A C 1
ATOM 767 O O . GLN A 1 96 ? -14.205 -5.106 28.512 1.00 56.03 96 GLN A O 1
ATOM 772 N N . GLU A 1 97 ? -14.708 -3.877 26.713 1.00 44.91 97 GLU A N 1
ATOM 773 C CA . GLU A 1 97 ? -16.062 -3.495 27.156 1.00 44.91 97 GLU A CA 1
ATOM 774 C C . GLU A 1 97 ? -17.155 -4.037 26.213 1.00 44.91 97 GLU A C 1
ATOM 776 O O . GLU A 1 97 ? -18.064 -3.312 25.809 1.00 44.91 97 GLU A O 1
ATOM 781 N N . VAL A 1 98 ? -17.071 -5.325 25.853 1.00 41.47 98 VAL A N 1
ATOM 782 C CA . VAL A 1 98 ? -18.207 -6.090 25.300 1.00 41.47 98 VAL A CA 1
ATOM 783 C C . VAL A 1 98 ? -18.417 -7.355 26.113 1.00 41.47 98 VAL A C 1
ATOM 785 O O . VAL A 1 98 ? -17.424 -8.093 26.303 1.00 41.47 98 VAL A O 1
#

pLDDT: mean 89.17, std 11.91, range [41.47, 98.12]